Protein AF-A0A7X5IG40-F1 (afdb_monomer)

Nearest PDB structures (foldseek):
  6ctj-assembly1_A  TM=3.094E-01  e=6.401E+00  Homo sapiens

Sequence (106 aa):
MAVSSDLLRSAIARISSLPSIRMAPEALVEDVTLLAKVWPNEDDFAVAVASCCRALEQVASGKVTPDALVGSLDGWWSHHFQLRRAQGEKAVLRVVFRPREGYVEV

Secondary structure (DSSP, 8-state):
-PPPHHHHHHHHHHHHT-TTEE--HHHHHHHHHHHHHH--SHHHHHHHHHHHHHHHHHHHTT-S-PEEP-GGGTT-EEEEEESS--TT--EEEEEEEEEETTEEE-

pLDDT: mean 95.45, std 3.98, range [64.12, 98.56]

Structure (mmCIF, N/CA/C/O backbone):
data_AF-A0A7X5IG40-F1
#
_entry.id   AF-A0A7X5IG40-F1
#
loop_
_atom_site.group_PDB
_atom_site.id
_atom_site.type_symbol
_atom_site.label_atom_id
_atom_site.label_alt_id
_atom_site.label_comp_id
_atom_site.label_asym_id
_atom_site.label_entity_id
_atom_site.label_seq_id
_atom_site.pdbx_PDB_ins_code
_atom_site.Cartn_x
_atom_site.Cartn_y
_atom_site.Cartn_z
_atom_site.occupancy
_atom_site.B_iso_or_equiv
_atom_site.auth_seq_id
_atom_site.auth_comp_id
_atom_site.auth_asym_id
_atom_site.auth_atom_id
_atom_site.pdbx_PDB_model_num
ATOM 1 N N . MET A 1 1 ? 16.705 -5.972 -15.093 1.00 64.12 1 MET A N 1
ATOM 2 C CA . MET A 1 1 ? 17.643 -5.546 -14.032 1.00 64.12 1 MET A CA 1
ATOM 3 C C . MET A 1 1 ? 16.917 -5.673 -12.707 1.00 64.12 1 MET A C 1
ATOM 5 O O . MET A 1 1 ? 15.699 -5.680 -12.739 1.00 64.12 1 MET A O 1
ATOM 9 N N . ALA A 1 2 ? 17.613 -5.882 -11.593 1.00 86.44 2 ALA A N 1
ATOM 10 C CA . ALA A 1 2 ? 16.961 -5.872 -10.284 1.00 86.44 2 ALA A CA 1
ATOM 11 C C . ALA A 1 2 ? 16.783 -4.420 -9.819 1.00 86.44 2 ALA A C 1
ATOM 13 O O . ALA A 1 2 ? 17.652 -3.595 -10.101 1.00 86.44 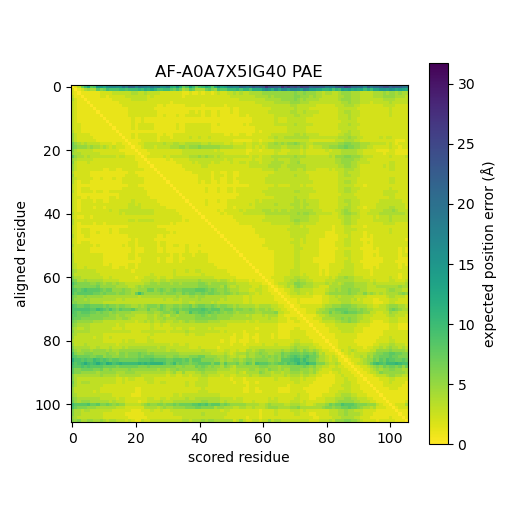2 ALA A O 1
ATOM 14 N N . VAL A 1 3 ? 15.689 -4.130 -9.113 1.00 95.94 3 VAL A N 1
ATOM 15 C CA . VAL A 1 3 ? 15.474 -2.830 -8.462 1.00 95.94 3 VAL A CA 1
ATOM 16 C C . VAL A 1 3 ? 16.595 -2.586 -7.452 1.00 95.94 3 VAL A C 1
ATOM 18 O O . VAL A 1 3 ? 16.929 -3.474 -6.663 1.00 95.94 3 VAL A O 1
ATOM 21 N N . SER A 1 4 ? 17.186 -1.394 -7.478 1.00 97.19 4 SER A N 1
ATOM 22 C CA . SER A 1 4 ? 18.269 -1.033 -6.564 1.00 97.19 4 SER A CA 1
ATOM 23 C C . SER A 1 4 ? 17.836 -1.027 -5.091 1.00 97.19 4 SER A C 1
ATOM 25 O O . SER A 1 4 ? 16.712 -0.669 -4.732 1.00 97.19 4 SER A O 1
ATOM 27 N N . SER A 1 5 ? 18.768 -1.369 -4.198 1.00 96.38 5 SER A N 1
ATOM 28 C CA . SER A 1 5 ? 18.527 -1.384 -2.748 1.00 96.38 5 SER A CA 1
ATOM 29 C C . SER A 1 5 ? 18.077 -0.029 -2.191 1.00 96.38 5 SER A C 1
ATOM 31 O O . SER A 1 5 ? 17.358 0.020 -1.193 1.00 96.38 5 SER A O 1
ATOM 33 N N . ASP A 1 6 ? 18.481 1.072 -2.825 1.00 97.69 6 ASP A N 1
ATOM 34 C CA . ASP A 1 6 ? 18.099 2.418 -2.400 1.00 97.69 6 ASP A CA 1
ATOM 35 C C . ASP A 1 6 ? 16.652 2.745 -2.777 1.00 97.69 6 ASP A C 1
ATOM 37 O O . ASP A 1 6 ? 15.932 3.327 -1.962 1.00 97.69 6 ASP A O 1
ATOM 41 N N . LEU A 1 7 ? 16.174 2.276 -3.935 1.00 97.69 7 LEU A N 1
ATOM 42 C CA . LEU A 1 7 ? 14.754 2.355 -4.280 1.00 97.69 7 LEU A CA 1
ATOM 43 C C . LEU A 1 7 ? 13.892 1.482 -3.367 1.00 97.69 7 LEU A C 1
ATOM 45 O O . LEU A 1 7 ? 12.824 1.928 -2.951 1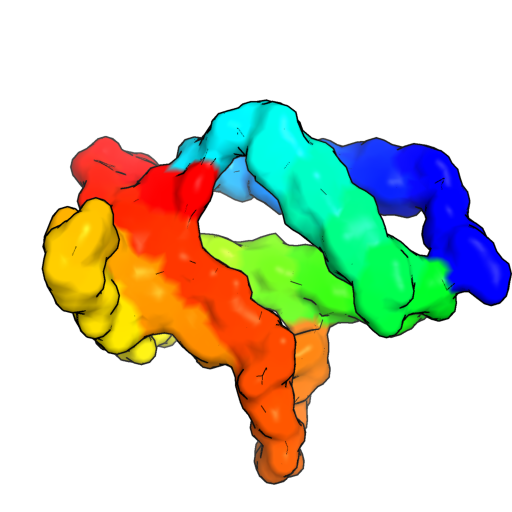.00 97.69 7 LEU A O 1
ATOM 49 N N . LEU A 1 8 ? 14.356 0.286 -2.988 1.00 98.38 8 LEU A N 1
ATOM 50 C CA . LEU A 1 8 ? 13.648 -0.553 -2.012 1.00 98.38 8 LEU A CA 1
ATOM 51 C C . LEU A 1 8 ? 13.510 0.163 -0.661 1.00 98.38 8 LEU A C 1
ATOM 53 O O . LEU A 1 8 ? 12.412 0.249 -0.111 1.00 98.38 8 LEU A O 1
ATOM 57 N N . ARG A 1 9 ? 14.605 0.740 -0.147 1.00 98.31 9 ARG A N 1
ATOM 58 C CA . ARG A 1 9 ? 14.589 1.522 1.101 1.00 98.31 9 ARG A CA 1
ATOM 59 C C . ARG A 1 9 ? 13.672 2.738 1.009 1.00 98.31 9 ARG A C 1
ATOM 61 O O . ARG A 1 9 ? 12.909 2.992 1.938 1.00 98.31 9 ARG A O 1
ATOM 68 N N . SER A 1 10 ? 13.715 3.463 -0.107 1.00 98.38 10 SER A N 1
ATOM 69 C CA . SER A 1 10 ? 12.838 4.611 -0.349 1.00 98.38 10 SER A CA 1
ATOM 70 C C . SER A 1 10 ? 11.361 4.204 -0.382 1.00 98.38 10 SER A C 1
ATOM 72 O O . SER A 1 10 ? 10.528 4.870 0.230 1.00 98.38 10 SER A O 1
ATOM 74 N N . ALA A 1 11 ? 11.032 3.078 -1.020 1.00 98.56 11 ALA A N 1
ATOM 75 C CA . ALA A 1 11 ? 9.674 2.546 -1.065 1.00 98.56 11 ALA A CA 1
ATOM 76 C C . ALA A 1 11 ? 9.152 2.159 0.328 1.00 98.56 11 ALA A C 1
ATOM 78 O O . ALA A 1 11 ? 8.047 2.560 0.695 1.00 98.56 11 ALA A O 1
ATOM 79 N N . ILE A 1 12 ? 9.966 1.456 1.125 1.00 98.50 12 ILE A N 1
ATOM 80 C CA . ILE A 1 12 ? 9.651 1.112 2.521 1.00 98.50 12 ILE A CA 1
ATOM 81 C C . ILE A 1 12 ? 9.403 2.384 3.337 1.00 98.50 12 ILE A C 1
ATOM 83 O O . ILE A 1 12 ? 8.373 2.506 4.000 1.00 98.50 12 ILE A O 1
ATOM 87 N N . ALA A 1 13 ? 10.308 3.364 3.261 1.00 98.25 13 ALA A N 1
ATOM 88 C CA . ALA A 1 13 ? 10.157 4.634 3.968 1.00 98.25 13 ALA A CA 1
ATOM 89 C C . ALA A 1 13 ? 8.864 5.358 3.557 1.00 98.25 13 ALA A C 1
ATOM 91 O O . ALA A 1 13 ? 8.110 5.827 4.406 1.00 98.25 13 ALA A O 1
ATOM 92 N N . ARG A 1 14 ? 8.556 5.389 2.258 1.00 98.25 14 ARG A N 1
ATOM 93 C CA . ARG A 1 14 ? 7.360 6.055 1.738 1.00 98.25 14 ARG A CA 1
ATOM 94 C C . ARG A 1 14 ? 6.072 5.399 2.236 1.00 98.25 14 ARG A C 1
ATOM 96 O O . ARG A 1 14 ? 5.192 6.104 2.718 1.00 98.25 14 ARG A O 1
ATOM 103 N N . ILE A 1 15 ? 5.965 4.073 2.159 1.00 97.94 15 ILE A N 1
ATOM 104 C CA . ILE A 1 15 ? 4.763 3.345 2.592 1.00 97.94 15 ILE A CA 1
ATOM 105 C C . ILE A 1 15 ? 4.606 3.394 4.121 1.00 97.94 15 ILE A C 1
ATOM 107 O O . ILE A 1 15 ? 3.516 3.683 4.612 1.00 97.94 15 ILE A O 1
ATOM 111 N N . SER A 1 16 ? 5.688 3.186 4.878 1.00 97.38 16 SER A N 1
ATOM 112 C CA . SER A 1 16 ? 5.659 3.243 6.351 1.00 97.38 16 SER A CA 1
ATOM 113 C C . SER A 1 16 ? 5.351 4.634 6.911 1.00 97.38 16 SER A C 1
ATOM 115 O O . SER A 1 16 ? 4.869 4.748 8.034 1.00 97.38 16 SER A O 1
ATOM 117 N N . SER A 1 17 ? 5.589 5.697 6.136 1.00 97.19 17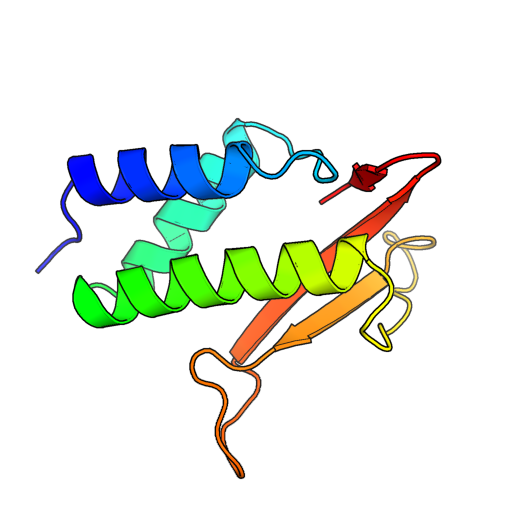 SER A N 1
ATOM 118 C CA . SER A 1 17 ? 5.325 7.075 6.565 1.00 97.19 17 SER A CA 1
ATOM 119 C C . SER A 1 17 ? 3.846 7.483 6.516 1.00 97.19 17 SER A C 1
ATOM 121 O O . SER A 1 17 ? 3.506 8.593 6.926 1.00 97.19 17 SER A O 1
ATOM 123 N N . LEU A 1 18 ? 2.954 6.615 6.023 1.00 97.31 18 LEU A N 1
ATOM 124 C CA . LEU A 1 18 ? 1.528 6.920 5.926 1.00 97.31 18 LEU A CA 1
ATOM 125 C C . LEU A 1 18 ? 0.890 6.984 7.332 1.00 97.31 18 LEU A C 1
ATOM 127 O O . LEU A 1 18 ? 0.788 5.962 8.014 1.00 97.31 18 LEU A O 1
ATOM 131 N N . PRO A 1 19 ? 0.404 8.157 7.782 1.00 94.00 19 PRO A N 1
ATOM 132 C CA . PRO A 1 19 ? 0.120 8.412 9.198 1.00 94.00 19 PRO A CA 1
ATOM 133 C C . PRO A 1 19 ? -1.033 7.577 9.764 1.00 94.00 19 PRO A C 1
ATOM 135 O O . PRO A 1 19 ? -1.026 7.233 10.948 1.00 94.00 19 PRO A O 1
ATOM 138 N N . SER A 1 20 ? -2.009 7.231 8.927 1.00 95.19 20 SER A N 1
ATOM 139 C CA . SER A 1 20 ? -3.207 6.475 9.310 1.00 95.19 20 SER A CA 1
ATOM 140 C C . SER A 1 20 ? -3.105 4.982 9.004 1.00 95.19 20 SER A C 1
ATOM 142 O O . SER A 1 20 ? -4.104 4.284 9.139 1.00 95.19 20 SER A O 1
ATOM 144 N N . ILE A 1 21 ? -1.933 4.485 8.600 1.00 97.75 21 ILE A N 1
ATOM 145 C CA . ILE A 1 21 ? -1.709 3.064 8.322 1.00 97.75 21 ILE A CA 1
ATOM 146 C C . ILE A 1 21 ? -0.833 2.457 9.419 1.00 97.75 21 ILE A C 1
ATOM 148 O O . ILE A 1 21 ? 0.126 3.073 9.888 1.00 97.75 21 ILE A O 1
ATOM 152 N N . ARG A 1 22 ? -1.170 1.246 9.855 1.00 97.06 22 ARG A N 1
ATOM 153 C CA . ARG A 1 22 ? -0.354 0.418 10.745 1.00 97.06 22 ARG A CA 1
ATOM 154 C C . ARG A 1 22 ? -0.137 -0.927 10.073 1.00 97.06 22 ARG A C 1
ATOM 156 O O . ARG A 1 22 ? -1.098 -1.542 9.634 1.00 97.06 22 ARG A O 1
ATOM 163 N N . MET A 1 23 ? 1.118 -1.344 9.997 1.00 95.50 23 MET A N 1
ATOM 164 C CA . MET A 1 23 ? 1.550 -2.580 9.351 1.00 95.50 23 MET A CA 1
ATOM 165 C C . MET A 1 23 ? 2.732 -3.163 10.118 1.00 95.50 23 MET A C 1
ATOM 167 O O . MET A 1 23 ? 3.500 -2.413 10.733 1.00 95.50 23 MET A O 1
ATOM 171 N N . ALA A 1 24 ? 2.886 -4.482 10.074 1.00 96.25 24 ALA A N 1
ATOM 172 C CA . ALA A 1 24 ? 4.066 -5.140 10.618 1.00 96.25 24 ALA A CA 1
ATOM 173 C C . ALA A 1 24 ? 5.305 -4.784 9.762 1.00 96.25 24 ALA A C 1
ATOM 175 O O . ALA A 1 24 ? 5.239 -4.906 8.534 1.00 96.25 24 ALA A O 1
ATOM 176 N N . PRO A 1 25 ? 6.429 -4.333 10.355 1.00 95.69 25 PRO A N 1
ATOM 177 C CA . PRO A 1 25 ? 7.619 -3.942 9.595 1.00 95.69 25 PRO A CA 1
ATOM 178 C C . PRO A 1 25 ? 8.149 -5.041 8.665 1.00 95.69 25 PRO A C 1
ATOM 180 O O . PRO A 1 25 ? 8.529 -4.764 7.530 1.00 95.69 25 PRO A O 1
ATOM 183 N N . GLU A 1 26 ? 8.151 -6.287 9.126 1.00 97.06 26 GLU A N 1
ATOM 184 C CA . GLU A 1 26 ? 8.573 -7.461 8.367 1.00 97.06 26 GLU A CA 1
ATOM 185 C C . GLU A 1 26 ? 7.674 -7.725 7.154 1.00 97.06 26 GLU A C 1
ATOM 187 O O . GLU A 1 26 ? 8.191 -7.960 6.061 1.00 97.06 26 GLU A O 1
ATOM 192 N N . ALA A 1 27 ? 6.355 -7.586 7.317 1.00 96.12 27 ALA A N 1
ATOM 193 C CA . ALA A 1 27 ? 5.391 -7.746 6.233 1.00 96.12 27 ALA A CA 1
ATOM 194 C C . ALA A 1 27 ? 5.572 -6.652 5.173 1.00 96.12 27 ALA A C 1
ATOM 196 O O . ALA A 1 27 ? 5.585 -6.942 3.981 1.00 96.12 27 ALA A O 1
ATOM 197 N N . LEU A 1 28 ? 5.829 -5.406 5.589 1.00 97.50 28 LEU A N 1
ATOM 198 C CA . LEU A 1 28 ? 6.127 -4.320 4.653 1.00 97.50 28 LEU A CA 1
ATOM 199 C C . LEU A 1 28 ? 7.385 -4.602 3.816 1.00 97.50 28 LEU A C 1
ATOM 201 O O . LEU A 1 28 ? 7.404 -4.357 2.608 1.00 97.50 28 LEU A O 1
ATOM 205 N N . VAL A 1 29 ? 8.459 -5.079 4.450 1.00 97.75 29 VAL A N 1
ATOM 206 C CA . VAL A 1 29 ? 9.702 -5.412 3.737 1.00 97.75 29 VAL A CA 1
ATOM 207 C C . VAL A 1 29 ? 9.462 -6.546 2.740 1.00 97.75 29 VAL A C 1
ATOM 209 O O . VAL A 1 29 ? 9.956 -6.481 1.609 1.00 97.75 29 VAL A O 1
ATOM 212 N N . GLU A 1 30 ? 8.694 -7.562 3.135 1.00 97.62 30 GLU A N 1
ATOM 213 C CA . GLU A 1 30 ? 8.298 -8.661 2.258 1.00 97.62 30 GLU A CA 1
ATOM 214 C C . GLU A 1 30 ? 7.478 -8.159 1.063 1.00 97.62 30 GLU A C 1
ATOM 216 O O . GLU A 1 30 ? 7.856 -8.424 -0.080 1.00 97.62 30 GLU A O 1
ATOM 221 N N . ASP A 1 31 ? 6.443 -7.354 1.301 1.00 97.12 31 ASP A N 1
ATOM 222 C CA . ASP A 1 31 ? 5.583 -6.796 0.257 1.00 97.12 31 ASP A CA 1
ATOM 223 C C . ASP A 1 31 ? 6.373 -5.948 -0.744 1.00 97.12 31 ASP A C 1
ATOM 225 O O . ASP A 1 31 ? 6.246 -6.136 -1.955 1.00 97.12 31 ASP A O 1
ATOM 229 N N . VAL A 1 32 ? 7.256 -5.057 -0.279 1.00 98.00 32 VAL A N 1
ATOM 230 C CA . VAL A 1 32 ? 8.104 -4.250 -1.177 1.00 98.00 32 VAL A CA 1
ATOM 231 C C . VAL A 1 32 ? 9.054 -5.137 -1.986 1.00 98.00 32 VAL A C 1
ATOM 233 O O . VAL A 1 32 ? 9.268 -4.898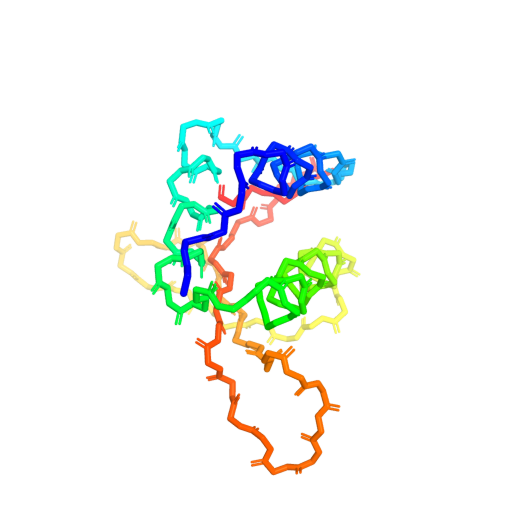 -3.178 1.00 98.00 32 VAL A O 1
ATOM 236 N N . THR A 1 33 ? 9.590 -6.193 -1.375 1.00 97.12 33 THR A N 1
ATOM 237 C CA . THR A 1 33 ? 10.438 -7.168 -2.073 1.00 97.12 33 THR A CA 1
ATOM 238 C C . THR A 1 33 ? 9.647 -7.933 -3.136 1.00 97.12 33 THR A C 1
ATOM 240 O O . THR A 1 33 ? 10.156 -8.174 -4.232 1.00 97.12 33 THR A O 1
ATOM 243 N N . LEU A 1 34 ? 8.395 -8.299 -2.851 1.00 96.62 34 LEU A N 1
ATOM 244 C CA . LEU A 1 34 ? 7.497 -8.941 -3.810 1.00 96.62 34 LEU A CA 1
ATOM 245 C C . LEU A 1 34 ? 7.139 -7.998 -4.964 1.00 96.62 34 LEU A C 1
ATOM 247 O O . LEU A 1 34 ? 7.220 -8.416 -6.119 1.00 96.62 34 LEU A O 1
ATOM 251 N N . LEU A 1 35 ? 6.845 -6.722 -4.690 1.00 97.00 35 LEU A N 1
ATOM 252 C CA . LEU A 1 35 ? 6.620 -5.714 -5.733 1.00 97.00 35 LEU A CA 1
ATOM 253 C C . LEU A 1 35 ? 7.817 -5.624 -6.690 1.00 97.00 35 LEU A C 1
ATOM 255 O O . LEU A 1 35 ? 7.627 -5.639 -7.904 1.00 97.00 35 LEU A O 1
ATOM 259 N N . ALA A 1 36 ? 9.045 -5.602 -6.166 1.00 97.94 36 ALA A N 1
ATOM 260 C CA . ALA A 1 36 ? 10.260 -5.554 -6.981 1.00 97.94 36 ALA A CA 1
ATOM 261 C C . ALA A 1 36 ? 10.502 -6.831 -7.805 1.00 97.94 36 ALA A C 1
ATOM 263 O O . ALA A 1 36 ? 11.115 -6.774 -8.871 1.00 97.94 36 ALA A O 1
ATOM 264 N N . LYS A 1 37 ? 10.020 -7.991 -7.339 1.00 96.31 37 LYS A N 1
ATOM 265 C CA . LYS A 1 37 ? 10.059 -9.241 -8.116 1.00 96.31 37 LYS A CA 1
ATOM 266 C C . LYS A 1 37 ? 9.058 -9.227 -9.270 1.00 96.31 37 LYS A C 1
ATOM 268 O O . LYS A 1 37 ? 9.380 -9.723 -10.346 1.00 96.31 37 LYS A O 1
ATOM 273 N N . VAL A 1 38 ? 7.860 -8.682 -9.048 1.00 95.75 38 VAL A N 1
ATOM 274 C CA . VAL A 1 38 ? 6.805 -8.601 -10.072 1.00 95.75 38 VAL A CA 1
ATOM 275 C C . VAL A 1 38 ? 7.129 -7.529 -11.115 1.00 95.75 38 VAL A C 1
ATOM 277 O O . VAL A 1 38 ? 6.985 -7.775 -12.311 1.00 95.75 38 VAL A O 1
ATOM 280 N N . TRP A 1 39 ? 7.620 -6.368 -10.677 1.00 96.00 39 TRP A N 1
ATOM 281 C CA . TRP A 1 39 ? 8.039 -5.257 -11.531 1.00 96.00 39 TRP A CA 1
ATOM 282 C C . TRP A 1 39 ? 9.535 -4.980 -11.339 1.00 96.00 39 TRP A C 1
ATOM 284 O O . TRP A 1 39 ? 9.903 -4.098 -10.569 1.00 96.00 39 TRP A O 1
ATOM 294 N N . PRO A 1 40 ? 10.422 -5.723 -12.026 1.00 95.75 40 PRO A N 1
ATOM 295 C CA . PRO A 1 40 ? 11.869 -5.553 -11.882 1.00 95.75 40 PRO A CA 1
ATOM 296 C C . PRO A 1 40 ? 12.405 -4.294 -12.584 1.00 95.75 40 PRO A C 1
ATOM 298 O O . PRO A 1 40 ? 13.538 -3.883 -12.3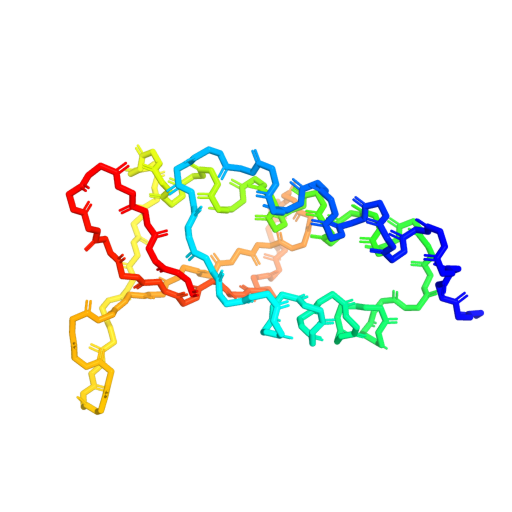45 1.00 95.75 40 PRO A O 1
ATOM 301 N N . ASN A 1 41 ? 11.619 -3.682 -13.474 1.00 96.25 41 ASN A N 1
ATOM 302 C CA . ASN A 1 41 ? 11.931 -2.371 -14.033 1.00 96.25 41 ASN A CA 1
ATOM 303 C C . ASN A 1 41 ? 11.653 -1.282 -12.983 1.00 96.25 41 ASN A C 1
ATOM 305 O O . ASN A 1 41 ? 10.580 -1.261 -12.385 1.00 96.25 41 ASN A O 1
ATOM 309 N N . GLU A 1 42 ? 12.610 -0.377 -12.773 1.00 97.00 42 GLU A N 1
ATOM 310 C CA . GLU A 1 42 ? 12.531 0.634 -11.712 1.00 97.00 42 GLU A CA 1
ATOM 311 C C . GLU A 1 42 ? 11.389 1.649 -11.914 1.00 97.00 42 GLU A C 1
ATOM 313 O O . GLU A 1 42 ? 10.782 2.065 -10.926 1.00 97.00 42 GLU A O 1
ATOM 318 N N . ASP A 1 43 ? 11.025 1.988 -13.156 1.00 95.50 43 ASP A N 1
ATOM 319 C CA . ASP A 1 43 ? 9.911 2.903 -13.443 1.00 95.50 43 ASP A CA 1
ATOM 320 C C . ASP A 1 43 ? 8.560 2.253 -13.120 1.00 95.50 43 ASP A C 1
ATOM 322 O O . ASP A 1 43 ? 7.692 2.863 -12.489 1.00 95.50 43 ASP A O 1
ATOM 326 N N . ASP A 1 44 ? 8.376 0.991 -13.516 1.00 95.12 44 ASP A N 1
ATOM 327 C CA . ASP A 1 44 ? 7.164 0.236 -13.191 1.00 95.12 44 ASP A CA 1
ATOM 328 C C . ASP A 1 44 ? 7.064 -0.059 -11.689 1.00 95.12 44 ASP A C 1
ATOM 330 O O . ASP A 1 44 ? 5.981 0.058 -11.110 1.00 95.12 44 ASP A O 1
ATOM 334 N N . PHE A 1 45 ? 8.189 -0.355 -11.032 1.00 97.69 45 PHE A N 1
ATOM 335 C CA . PHE A 1 45 ? 8.260 -0.489 -9.578 1.00 97.69 45 PHE A CA 1
ATOM 336 C C . PHE A 1 45 ? 7.856 0.809 -8.872 1.00 97.69 45 PHE A C 1
ATOM 338 O O . PHE A 1 45 ? 7.017 0.791 -7.970 1.00 97.69 45 PHE A O 1
ATOM 345 N N . ALA A 1 46 ? 8.395 1.953 -9.302 1.00 97.06 46 ALA A N 1
ATOM 346 C CA . ALA A 1 46 ? 8.055 3.251 -8.728 1.00 97.06 46 ALA A CA 1
ATOM 347 C C . ALA A 1 46 ? 6.555 3.563 -8.871 1.00 97.06 46 ALA A C 1
ATOM 349 O O . ALA A 1 46 ? 5.930 4.099 -7.949 1.00 97.06 46 ALA A O 1
ATOM 350 N N . VAL A 1 47 ? 5.953 3.178 -9.999 1.00 96.88 47 VAL A N 1
ATOM 351 C CA . VAL A 1 47 ? 4.508 3.292 -10.234 1.00 96.88 47 VAL A CA 1
ATOM 352 C C . VAL A 1 47 ? 3.718 2.352 -9.325 1.00 96.88 47 VAL A C 1
ATOM 354 O O . VAL A 1 47 ? 2.704 2.777 -8.766 1.00 96.88 47 VAL A O 1
ATOM 357 N N . ALA A 1 48 ? 4.180 1.116 -9.124 1.00 97.38 48 ALA A N 1
ATOM 358 C CA . ALA A 1 48 ? 3.565 0.170 -8.196 1.00 97.38 48 ALA A CA 1
ATOM 359 C C . ALA A 1 48 ? 3.544 0.723 -6.769 1.00 97.38 48 ALA A C 1
ATOM 361 O O . ALA A 1 48 ? 2.477 0.809 -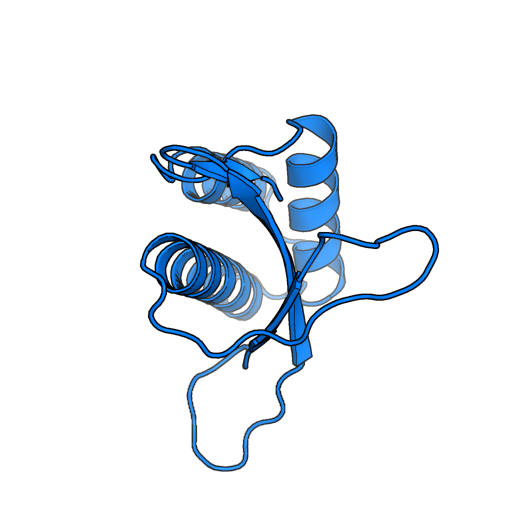6.162 1.00 97.38 48 ALA A O 1
ATOM 362 N N . VAL A 1 49 ? 4.686 1.209 -6.279 1.00 98.19 49 VAL A N 1
ATOM 363 C CA . VAL A 1 49 ? 4.806 1.834 -4.953 1.00 98.19 49 VAL A CA 1
ATOM 364 C C . VAL A 1 49 ? 3.873 3.040 -4.826 1.00 98.19 49 VAL A C 1
ATOM 366 O O . VAL A 1 49 ? 3.120 3.139 -3.858 1.00 98.19 49 VAL A O 1
ATOM 369 N N . ALA A 1 50 ? 3.863 3.942 -5.813 1.00 97.88 50 ALA A N 1
ATOM 370 C CA . ALA A 1 50 ? 2.988 5.112 -5.794 1.00 97.88 50 ALA A CA 1
ATOM 371 C C . ALA A 1 50 ? 1.497 4.731 -5.779 1.00 97.88 50 ALA A C 1
ATOM 373 O O . ALA A 1 50 ? 0.701 5.350 -5.067 1.00 97.88 50 ALA A O 1
ATOM 374 N N . SER A 1 51 ? 1.110 3.702 -6.536 1.00 97.12 51 SER A N 1
ATOM 375 C CA . SER A 1 51 ? -0.262 3.200 -6.545 1.00 97.12 51 SER A CA 1
ATOM 376 C C . SER A 1 51 ? -0.649 2.518 -5.235 1.00 97.12 51 SER A C 1
ATOM 378 O O . SER A 1 51 ? -1.779 2.728 -4.793 1.00 97.12 51 SER A O 1
ATOM 380 N N . CYS A 1 52 ? 0.266 1.794 -4.582 1.00 97.81 52 CYS A N 1
ATOM 381 C CA . CYS A 1 52 ? 0.055 1.253 -3.238 1.00 97.81 52 CYS A CA 1
ATOM 382 C C . CYS A 1 52 ? -0.176 2.372 -2.216 1.00 97.81 52 CYS A C 1
ATOM 384 O O . CYS A 1 52 ? -1.184 2.340 -1.515 1.00 97.81 52 CYS A O 1
ATOM 386 N N . CYS A 1 53 ? 0.679 3.403 -2.182 1.00 97.94 53 CYS A N 1
ATOM 387 C CA . CYS A 1 53 ? 0.492 4.548 -1.280 1.00 97.94 53 CYS A CA 1
ATOM 388 C C . CYS A 1 53 ? -0.884 5.197 -1.467 1.00 97.94 53 CYS A C 1
ATOM 390 O O . CYS A 1 53 ? -1.632 5.370 -0.509 1.00 97.94 53 CYS A O 1
ATOM 392 N N . ARG A 1 54 ? -1.257 5.477 -2.720 1.00 96.81 54 ARG A N 1
ATOM 393 C CA . ARG A 1 54 ? -2.562 6.058 -3.048 1.00 96.81 54 ARG A CA 1
ATOM 394 C C . ARG A 1 54 ? -3.721 5.157 -2.613 1.00 96.81 54 ARG A C 1
ATOM 396 O O . ARG A 1 54 ? -4.730 5.664 -2.130 1.00 96.81 54 ARG A O 1
ATOM 403 N N . ALA A 1 55 ? -3.629 3.847 -2.840 1.00 96.94 55 ALA A N 1
ATOM 404 C CA . ALA A 1 55 ? -4.678 2.906 -2.452 1.00 96.94 55 ALA A CA 1
ATOM 405 C C . ALA A 1 55 ? -4.841 2.853 -0.926 1.00 96.94 55 ALA A C 1
ATOM 407 O O . ALA A 1 55 ? -5.964 2.921 -0.433 1.00 96.94 55 ALA A O 1
ATOM 408 N N . LEU A 1 56 ? -3.731 2.824 -0.186 1.00 97.50 56 LEU A N 1
ATOM 409 C CA . LEU A 1 56 ? -3.721 2.862 1.276 1.00 97.50 56 LEU A CA 1
ATOM 410 C C . LEU A 1 56 ? -4.355 4.150 1.822 1.00 97.50 56 LEU A C 1
ATOM 412 O O . LEU A 1 56 ? -5.217 4.087 2.693 1.00 97.50 56 LEU A O 1
ATOM 416 N N . GLU A 1 57 ? -4.017 5.315 1.268 1.00 96.81 57 GLU A N 1
ATOM 417 C CA . GLU A 1 57 ? -4.648 6.592 1.640 1.00 96.81 57 GLU A CA 1
ATOM 418 C C . GLU A 1 57 ? -6.153 6.616 1.334 1.00 96.81 57 GLU A C 1
ATOM 420 O O . GLU A 1 57 ? -6.956 7.155 2.099 1.00 96.81 57 GLU A O 1
ATOM 425 N N . GLN A 1 58 ? -6.562 6.034 0.206 1.00 95.81 58 GLN A N 1
ATOM 426 C CA . GLN A 1 58 ? -7.968 5.942 -0.189 1.00 95.81 58 GLN A CA 1
ATOM 427 C C . GLN A 1 58 ? -8.769 5.041 0.748 1.00 95.81 58 GLN A C 1
ATOM 429 O O . GLN A 1 58 ? -9.879 5.405 1.138 1.00 95.81 58 GLN A O 1
ATOM 434 N N . VAL A 1 59 ? -8.182 3.914 1.145 1.00 96.19 59 VAL A N 1
ATOM 435 C CA . VAL A 1 59 ? -8.727 3.021 2.167 1.00 96.19 59 VAL A CA 1
ATOM 436 C C . VAL A 1 59 ? -8.837 3.749 3.509 1.00 96.19 59 VAL A C 1
ATOM 438 O O . VAL A 1 59 ? -9.923 3.804 4.079 1.00 96.19 59 VAL A O 1
ATOM 441 N N . ALA A 1 60 ? -7.760 4.386 3.980 1.00 95.62 60 ALA A N 1
ATOM 442 C CA . ALA A 1 60 ? -7.746 5.104 5.257 1.00 95.62 60 ALA A CA 1
ATOM 443 C C . ALA A 1 60 ? -8.727 6.282 5.317 1.00 95.62 60 ALA A C 1
ATOM 445 O O . ALA A 1 60 ? -9.253 6.595 6.380 1.00 95.62 60 ALA A O 1
ATOM 446 N N . SER A 1 61 ? -8.996 6.925 4.180 1.00 95.12 61 SER A N 1
ATOM 447 C CA . SER A 1 61 ? -9.962 8.026 4.082 1.00 95.12 61 SER A CA 1
ATOM 448 C C . SER A 1 61 ? -11.398 7.582 3.784 1.00 95.12 61 SER A C 1
ATOM 450 O O . SER A 1 61 ? -12.263 8.440 3.619 1.00 95.12 61 SER A O 1
ATOM 452 N N . GLY A 1 62 ? -11.668 6.274 3.684 1.00 93.69 62 GLY A N 1
ATOM 453 C CA . GLY A 1 62 ? -13.005 5.748 3.389 1.00 93.69 62 GLY A CA 1
ATOM 454 C C . GLY A 1 62 ? -13.528 6.114 1.994 1.00 93.69 62 GLY A C 1
ATOM 455 O O . GLY A 1 62 ? -14.733 6.133 1.769 1.00 93.69 62 GLY A O 1
ATOM 456 N N . LYS A 1 63 ? -12.638 6.433 1.044 1.00 93.00 63 LYS A N 1
ATOM 457 C CA . LYS A 1 63 ? -12.989 6.888 -0.317 1.00 93.00 63 LYS A CA 1
ATOM 458 C C . LYS A 1 63 ? -13.187 5.750 -1.319 1.00 93.00 63 LYS A C 1
ATOM 460 O O . LYS A 1 63 ? -13.298 5.999 -2.520 1.00 93.00 63 LYS A O 1
ATOM 465 N N . VAL A 1 64 ? -13.171 4.510 -0.852 1.00 92.31 64 VAL A N 1
ATOM 466 C CA . VAL A 1 64 ? -13.333 3.307 -1.672 1.00 92.31 64 VAL A CA 1
ATOM 467 C C . VAL A 1 64 ? -14.435 2.446 -1.088 1.00 92.31 64 VAL A C 1
ATOM 469 O O . VAL A 1 64 ? -14.677 2.485 0.115 1.00 92.31 64 VAL A O 1
ATOM 472 N N . THR A 1 65 ? -15.086 1.665 -1.943 1.00 91.00 65 THR A N 1
ATOM 473 C CA . THR A 1 65 ? -16.022 0.618 -1.531 1.00 91.00 65 THR A CA 1
ATOM 474 C C . THR A 1 65 ? -15.246 -0.696 -1.466 1.00 91.00 65 THR A C 1
ATOM 476 O O . THR A 1 65 ? -14.871 -1.211 -2.521 1.00 91.00 65 THR A O 1
ATOM 479 N N . PRO A 1 66 ? -14.905 -1.192 -0.267 1.00 93.44 66 PRO A N 1
ATOM 480 C CA . PRO A 1 66 ? -14.197 -2.452 -0.123 1.00 93.44 66 PRO A CA 1
ATOM 481 C C . PRO A 1 66 ? -15.155 -3.644 -0.063 1.00 93.44 66 PRO A C 1
ATOM 483 O O . PRO A 1 66 ? -16.326 -3.503 0.286 1.00 93.44 66 PRO A O 1
ATOM 486 N N . ASP A 1 67 ? -14.608 -4.828 -0.315 1.00 96.50 67 ASP A N 1
ATOM 487 C CA . ASP A 1 67 ? -15.307 -6.101 -0.173 1.00 96.50 67 ASP A CA 1
ATOM 488 C C . ASP A 1 67 ? -14.941 -6.745 1.166 1.00 96.50 67 ASP A C 1
ATOM 490 O O . ASP A 1 67 ? -13.756 -6.881 1.486 1.00 96.50 67 ASP A O 1
ATOM 494 N N . ALA A 1 68 ? -15.939 -7.151 1.951 1.00 96.81 68 ALA A N 1
ATOM 495 C CA . ALA A 1 68 ? -15.708 -7.872 3.200 1.00 96.81 68 ALA A CA 1
ATOM 496 C C . ALA A 1 68 ? -15.114 -9.264 2.925 1.00 96.81 68 ALA A C 1
ATOM 498 O O . ALA A 1 68 ? -15.550 -9.970 2.013 1.00 96.81 68 ALA A O 1
ATOM 499 N N . LEU A 1 69 ? -14.124 -9.661 3.725 1.00 97.06 69 LEU A N 1
ATOM 500 C CA . LEU A 1 69 ? -13.562 -11.009 3.708 1.00 97.06 69 LEU A CA 1
ATOM 501 C C . LEU A 1 69 ? -14.312 -11.916 4.687 1.00 97.06 69 LEU A C 1
ATOM 503 O O . LEU A 1 69 ? -14.941 -11.441 5.631 1.00 97.06 69 LEU A O 1
ATOM 507 N N . VAL A 1 70 ? -14.248 -13.224 4.432 1.00 94.88 70 VAL A N 1
ATOM 508 C CA . VAL A 1 70 ? -14.995 -14.247 5.175 1.00 94.88 70 VAL A CA 1
ATOM 509 C C . VAL A 1 70 ? -14.079 -15.315 5.779 1.00 94.88 70 VAL A C 1
ATOM 511 O O . VAL A 1 70 ? -12.957 -15.532 5.313 1.00 94.88 70 VAL A O 1
ATOM 514 N N . GLY A 1 71 ? -14.578 -16.032 6.785 1.00 94.12 71 GLY A N 1
ATOM 515 C CA . GLY A 1 71 ? -13.920 -17.186 7.394 1.00 94.12 71 GLY A CA 1
ATOM 516 C C . GLY A 1 71 ? -12.827 -16.769 8.376 1.00 94.12 71 GLY A C 1
ATOM 517 O O . GLY A 1 71 ? -13.064 -15.997 9.299 1.00 94.12 71 GLY A O 1
ATOM 518 N N . SER A 1 72 ? -11.596 -17.254 8.183 1.00 94.25 72 SER A N 1
ATOM 519 C CA . SER A 1 72 ? -10.466 -16.901 9.062 1.00 94.25 72 SER A CA 1
ATOM 520 C C . SER A 1 72 ? -10.084 -15.415 9.015 1.00 94.25 72 SER A C 1
ATOM 522 O O . SER A 1 72 ? -9.271 -14.970 9.820 1.00 94.25 72 SER A O 1
ATOM 524 N N . LEU A 1 73 ? -10.638 -14.664 8.059 1.00 94.19 73 LEU A N 1
ATOM 525 C CA . LEU A 1 73 ? -10.440 -13.229 7.877 1.00 94.19 73 LEU A CA 1
ATOM 526 C C . LEU A 1 73 ? -11.721 -12.427 8.159 1.00 94.19 73 LEU A C 1
ATOM 528 O O . LEU A 1 73 ? -11.833 -11.291 7.708 1.00 94.19 73 LEU A O 1
ATOM 532 N N . ASP A 1 74 ? -12.678 -12.978 8.910 1.00 95.25 74 ASP A N 1
ATOM 533 C CA . ASP A 1 74 ? -13.852 -12.219 9.347 1.00 95.25 74 ASP A CA 1
ATOM 534 C C . ASP A 1 74 ? -13.434 -10.907 10.045 1.00 95.25 74 ASP A C 1
ATOM 536 O O . ASP A 1 74 ? -12.535 -10.864 10.893 1.00 95.25 74 ASP A O 1
ATOM 540 N N . GLY A 1 75 ? -14.079 -9.806 9.649 1.00 94.56 75 GLY A N 1
ATOM 541 C CA . GLY A 1 75 ? -13.749 -8.450 10.102 1.00 94.56 75 GLY A CA 1
ATOM 542 C C . GLY A 1 75 ? -12.630 -7.759 9.312 1.00 94.56 75 GLY A C 1
ATOM 543 O O . GLY A 1 75 ? -12.353 -6.585 9.568 1.00 94.56 75 GLY A O 1
ATOM 544 N N . TRP A 1 76 ? -12.016 -8.445 8.347 1.00 97.75 76 TRP A N 1
ATOM 545 C CA . TRP A 1 76 ? -11.125 -7.848 7.356 1.00 97.75 76 TRP A CA 1
ATOM 546 C C . TRP A 1 76 ? -11.869 -7.517 6.065 1.00 97.75 76 TRP A C 1
ATOM 548 O O . TRP A 1 76 ? -12.947 -8.028 5.767 1.00 97.75 76 TRP A O 1
ATOM 558 N N . TRP A 1 77 ? -11.253 -6.646 5.286 1.00 98.06 77 TRP A N 1
ATOM 559 C CA . TRP A 1 77 ? -11.774 -6.086 4.056 1.00 98.06 77 TRP A CA 1
ATOM 560 C C . TRP A 1 77 ? -10.698 -6.140 2.984 1.00 98.06 77 TRP A C 1
ATOM 562 O O . TRP A 1 77 ? -9.504 -6.209 3.278 1.00 98.06 77 TRP A O 1
ATOM 572 N N . SER A 1 78 ? -11.111 -6.087 1.725 1.00 97.50 78 SER A N 1
ATOM 573 C CA . SER A 1 78 ? -10.194 -6.023 0.601 1.00 97.50 78 SER A CA 1
ATOM 574 C C . SER A 1 78 ? -10.573 -4.928 -0.381 1.00 97.50 78 SER A C 1
ATOM 576 O O . SER A 1 78 ? -11.746 -4.647 -0.614 1.00 97.50 78 SER A O 1
ATOM 578 N N . HIS A 1 79 ? -9.559 -4.296 -0.962 1.00 97.31 79 HIS A N 1
ATOM 579 C CA . HIS A 1 79 ? -9.731 -3.311 -2.017 1.00 97.31 79 HIS A CA 1
ATOM 580 C C . HIS A 1 79 ? -8.773 -3.619 -3.166 1.00 97.31 79 HIS A C 1
ATOM 582 O O . HIS A 1 79 ? -7.553 -3.551 -3.002 1.00 97.31 79 HIS A O 1
ATOM 588 N N . HIS A 1 80 ? -9.332 -3.964 -4.326 1.00 96.81 80 HIS A N 1
ATOM 589 C CA . HIS A 1 80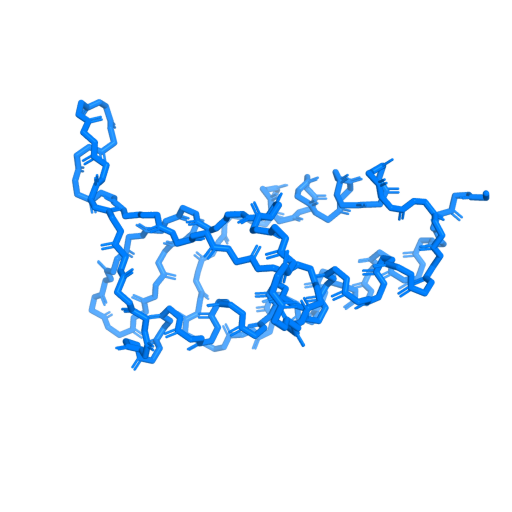 ? -8.574 -4.171 -5.556 1.00 96.81 80 HIS A CA 1
ATOM 590 C C . HIS A 1 80 ? -8.356 -2.842 -6.277 1.00 96.81 80 HIS A C 1
ATOM 592 O O . HIS A 1 80 ? -9.271 -2.028 -6.400 1.00 96.81 80 HIS A O 1
ATOM 598 N N . PHE A 1 81 ? -7.151 -2.633 -6.798 1.00 95.75 81 PHE A N 1
ATOM 599 C CA . PHE A 1 81 ? -6.797 -1.408 -7.500 1.00 95.75 81 PHE A CA 1
ATOM 600 C C . PHE A 1 81 ? -5.870 -1.668 -8.688 1.00 95.75 81 PHE A C 1
ATOM 602 O O . PHE A 1 81 ? -5.167 -2.675 -8.786 1.00 95.75 81 PHE A O 1
ATOM 609 N N . GLN A 1 82 ? -5.908 -0.737 -9.637 1.00 95.38 82 GLN A N 1
ATOM 610 C CA . GLN A 1 82 ? -5.075 -0.769 -10.833 1.00 95.38 82 GLN A CA 1
ATOM 611 C C . GLN A 1 82 ? -3.665 -0.257 -10.521 1.00 95.38 82 GLN A C 1
ATOM 613 O O . GLN A 1 82 ? -3.503 0.706 -9.760 1.00 95.38 82 GLN A O 1
ATOM 618 N N . LEU A 1 83 ? -2.666 -0.845 -11.187 1.00 94.12 83 LEU A N 1
ATOM 619 C CA . LEU A 1 83 ? -1.287 -0.349 -11.182 1.00 94.12 83 LEU A CA 1
ATOM 620 C C . LEU A 1 83 ? -1.215 1.070 -11.764 1.00 94.12 83 LEU A C 1
ATOM 622 O O . LEU A 1 83 ? -0.609 1.960 -11.171 1.00 94.12 83 LEU A O 1
ATOM 626 N N . ARG A 1 84 ? -1.880 1.295 -12.901 1.00 92.44 84 ARG A N 1
ATOM 627 C CA . ARG A 1 84 ? -2.044 2.602 -13.547 1.00 92.44 84 ARG A CA 1
ATOM 628 C C . ARG A 1 84 ? -3.534 2.899 -13.637 1.00 92.44 84 ARG A C 1
ATOM 630 O O . ARG A 1 84 ? -4.298 2.058 -14.097 1.00 92.44 84 ARG A O 1
ATOM 637 N N . ARG A 1 85 ? -3.957 4.080 -13.180 1.00 87.25 85 ARG A N 1
ATOM 638 C CA . ARG A 1 85 ? -5.360 4.493 -13.302 1.00 87.25 85 ARG A CA 1
ATOM 639 C C . ARG A 1 85 ? -5.669 4.827 -14.754 1.00 87.25 85 ARG A C 1
ATOM 641 O O . ARG A 1 85 ? -5.315 5.908 -15.213 1.00 87.25 85 ARG A O 1
ATOM 648 N N . ALA A 1 86 ? -6.336 3.915 -15.443 1.00 89.12 86 ALA A N 1
ATOM 649 C CA . ALA A 1 86 ? -6.839 4.139 -16.789 1.00 89.12 86 ALA A CA 1
ATOM 650 C C . ALA A 1 86 ? -8.099 3.305 -17.043 1.00 89.12 86 ALA A C 1
ATOM 652 O O . ALA A 1 86 ? -8.331 2.260 -16.427 1.00 89.12 86 ALA A O 1
ATOM 653 N N . GLN A 1 87 ? -8.950 3.801 -17.939 1.00 87.25 87 GLN A N 1
ATOM 654 C CA . GLN A 1 87 ? -10.164 3.097 -18.332 1.00 87.25 87 GLN A CA 1
ATOM 655 C C . GLN A 1 87 ? -9.797 1.798 -19.060 1.00 87.25 87 GLN A C 1
ATOM 657 O O . GLN A 1 87 ? -8.972 1.807 -19.965 1.00 87.25 87 GLN A O 1
ATOM 662 N N . GLY A 1 88 ? -10.417 0.685 -18.659 1.00 87.62 88 GLY A N 1
ATOM 663 C CA . GLY A 1 88 ? -10.161 -0.638 -19.238 1.00 87.62 88 GLY A CA 1
ATOM 664 C C . GLY A 1 88 ? 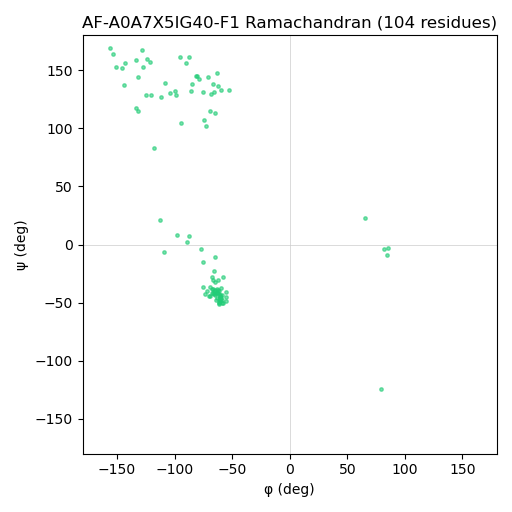-8.969 -1.393 -18.636 1.00 87.62 88 GLY A C 1
ATOM 665 O O . GLY A 1 88 ? -8.832 -2.586 -18.897 1.00 87.62 88 GLY A O 1
ATOM 666 N N . GLU A 1 89 ? -8.154 -0.754 -17.791 1.00 90.00 89 GLU A N 1
ATOM 667 C CA . GLU A 1 89 ? -7.055 -1.435 -17.098 1.00 90.00 89 GLU A CA 1
ATOM 668 C C . GLU A 1 89 ? -7.564 -2.399 -16.023 1.00 90.00 89 GLU A C 1
ATOM 670 O O . GLU A 1 89 ? -8.541 -2.132 -15.313 1.00 90.00 89 GLU A O 1
ATOM 675 N N . LYS A 1 90 ? -6.871 -3.526 -15.858 1.00 90.94 90 LYS A N 1
ATOM 676 C CA . LYS A 1 90 ? -7.230 -4.512 -14.833 1.00 90.94 90 LYS A CA 1
ATOM 677 C C . LYS A 1 90 ? -6.738 -4.072 -13.457 1.00 90.94 90 LYS A C 1
ATOM 679 O O . LYS A 1 90 ? -5.637 -3.543 -13.302 1.00 90.94 90 LYS A O 1
ATOM 684 N N . ALA A 1 91 ? -7.544 -4.342 -12.434 1.00 93.00 91 ALA A N 1
ATOM 685 C CA . ALA A 1 91 ? -7.077 -4.277 -11.058 1.00 93.00 91 ALA A CA 1
ATOM 686 C C . ALA A 1 91 ? -6.185 -5.498 -10.786 1.00 93.00 91 ALA A C 1
ATOM 688 O O . ALA A 1 91 ? -6.669 -6.626 -10.739 1.00 93.00 91 ALA A O 1
ATOM 689 N N . VAL A 1 92 ? -4.877 -5.265 -10.685 1.00 94.62 92 VAL A N 1
ATOM 690 C CA . VAL A 1 92 ? -3.844 -6.310 -10.534 1.00 94.62 92 VAL A CA 1
ATOM 691 C C . VAL A 1 92 ? -3.221 -6.328 -9.139 1.00 94.62 92 VAL A C 1
ATOM 693 O O . VAL A 1 92 ? -2.435 -7.216 -8.829 1.00 94.62 92 VAL A O 1
ATOM 696 N N . LEU A 1 93 ? -3.568 -5.352 -8.301 1.00 96.06 93 LEU A N 1
ATOM 697 C CA . LEU A 1 93 ? -3.107 -5.225 -6.924 1.00 96.06 93 LEU A CA 1
ATOM 698 C C . LEU A 1 93 ? -4.301 -5.233 -5.971 1.00 96.06 93 LEU A C 1
ATOM 700 O O . LEU A 1 93 ? -5.425 -4.892 -6.353 1.00 96.06 93 LEU A O 1
ATOM 704 N N . ARG A 1 94 ? -4.045 -5.599 -4.714 1.00 96.06 94 ARG A N 1
ATOM 705 C CA . ARG A 1 94 ? -5.047 -5.635 -3.650 1.00 96.06 94 ARG A CA 1
ATOM 706 C C . ARG A 1 94 ? -4.426 -5.219 -2.325 1.00 96.06 94 ARG A C 1
ATOM 708 O O . ARG A 1 94 ? -3.345 -5.687 -1.997 1.00 96.06 94 ARG A O 1
ATOM 715 N N . VAL A 1 95 ? -5.136 -4.394 -1.562 1.00 96.12 95 VAL A N 1
ATOM 716 C CA . VAL A 1 95 ? -4.876 -4.205 -0.129 1.00 96.12 95 VAL A CA 1
ATOM 717 C C . VAL A 1 95 ? -5.878 -5.056 0.641 1.00 96.12 95 VAL A C 1
ATOM 719 O O . VAL A 1 95 ? -7.072 -5.011 0.339 1.00 96.12 95 VAL A O 1
ATOM 722 N N . VAL A 1 96 ? -5.397 -5.824 1.616 1.00 96.94 96 VAL A N 1
ATOM 723 C CA . VAL A 1 96 ? -6.224 -6.463 2.647 1.00 96.94 96 VAL A CA 1
ATOM 724 C C . VAL A 1 96 ? -6.038 -5.656 3.920 1.00 96.94 96 VAL A C 1
ATOM 726 O O . VAL A 1 96 ? -4.914 -5.310 4.248 1.00 96.94 96 VAL A O 1
ATOM 729 N N . PHE A 1 97 ? -7.126 -5.276 4.579 1.00 97.31 97 PHE A N 1
ATOM 730 C CA . PHE A 1 97 ? -7.048 -4.343 5.694 1.00 97.31 97 PHE A CA 1
ATOM 731 C C . PHE A 1 97 ? -8.191 -4.515 6.686 1.00 97.31 97 PHE A C 1
ATOM 733 O O . PHE A 1 97 ? -9.232 -5.099 6.381 1.00 97.31 97 PHE A O 1
ATOM 740 N N . ARG A 1 98 ? -8.019 -3.943 7.872 1.00 97.00 98 ARG A N 1
ATOM 741 C CA . ARG A 1 98 ? -9.023 -3.894 8.926 1.00 97.00 98 ARG A CA 1
ATOM 742 C C . ARG A 1 98 ? -9.109 -2.479 9.503 1.00 97.00 98 ARG A C 1
ATOM 744 O O . ARG A 1 98 ? -8.133 -1.986 10.070 1.00 97.00 98 ARG A O 1
ATOM 751 N N . PRO A 1 99 ? -10.263 -1.800 9.378 1.00 94.62 99 PRO A N 1
ATOM 752 C CA . PRO A 1 99 ? -10.475 -0.509 10.021 1.00 94.62 99 PRO A CA 1
ATOM 753 C C . PRO A 1 99 ? -10.393 -0.626 11.546 1.00 94.62 99 PRO A C 1
ATOM 755 O O . PRO A 1 99 ? -10.968 -1.541 12.143 1.00 94.62 99 PRO A O 1
ATOM 758 N N . ARG A 1 100 ? -9.703 0.321 12.178 1.00 95.69 100 ARG A N 1
ATOM 759 C CA . ARG A 1 100 ? -9.598 0.493 13.630 1.00 95.69 100 ARG A CA 1
ATOM 760 C C . ARG A 1 100 ? -9.949 1.932 13.997 1.00 95.69 100 ARG A C 1
ATOM 762 O O . ARG A 1 100 ? -10.046 2.806 13.138 1.00 95.69 100 ARG A O 1
ATOM 769 N N . GLU A 1 101 ? -10.158 2.191 15.282 1.00 92.81 101 GLU A N 1
ATOM 770 C CA . GLU A 1 101 ? -10.383 3.557 15.747 1.00 92.81 101 GLU A CA 1
ATOM 771 C C . GLU A 1 101 ? -9.116 4.398 15.513 1.00 92.81 101 GLU A C 1
ATOM 773 O O . GLU A 1 101 ? -8.060 4.138 16.089 1.00 92.81 101 GLU A O 1
ATOM 778 N N . GLY A 1 102 ? -9.207 5.374 14.607 1.00 91.94 102 GLY A N 1
ATOM 779 C CA . GLY A 1 102 ? -8.121 6.304 14.286 1.00 91.94 102 GLY A CA 1
ATOM 780 C C . GLY A 1 102 ? -7.051 5.799 13.306 1.00 91.94 102 GLY A C 1
ATOM 781 O O . GLY A 1 102 ? -6.172 6.581 12.943 1.00 91.94 102 GLY A O 1
ATOM 782 N N . TYR A 1 103 ? -7.099 4.541 12.849 1.00 96.25 103 TYR A N 1
ATOM 783 C CA . TYR A 1 103 ? -6.144 4.006 11.866 1.00 96.25 103 TYR A CA 1
ATOM 784 C C . TYR A 1 103 ? -6.694 2.807 11.079 1.00 96.25 103 TYR A C 1
ATOM 786 O O . TYR A 1 103 ? -7.725 2.230 11.413 1.00 96.25 103 TYR A O 1
ATOM 794 N N . VAL A 1 104 ? -5.977 2.413 10.031 1.00 97.12 104 VAL A N 1
ATOM 795 C CA . VAL A 1 104 ? -6.196 1.177 9.280 1.00 97.12 104 VAL A CA 1
ATOM 796 C C . VAL A 1 104 ? -5.031 0.234 9.524 1.00 97.12 104 VAL A C 1
ATOM 798 O O . VAL A 1 104 ? -3.871 0.605 9.352 1.00 97.12 104 VAL A O 1
ATOM 801 N N . GLU A 1 105 ? -5.359 -0.980 9.941 1.00 97.50 105 GLU A N 1
ATOM 802 C CA . GLU A 1 105 ? -4.430 -2.097 10.048 1.00 97.50 105 GLU A CA 1
ATOM 803 C C . GLU A 1 105 ? -4.346 -2.803 8.693 1.00 97.50 105 GLU A C 1
ATOM 805 O O . GLU A 1 105 ? -5.384 -3.061 8.077 1.00 97.50 105 GLU A O 1
ATOM 810 N N . VAL A 1 106 ? -3.130 -3.075 8.229 1.00 94.94 106 VAL A N 1
ATOM 811 C CA . VAL A 1 106 ? -2.825 -3.781 6.977 1.00 94.94 106 VAL A CA 1
ATOM 812 C C . VAL A 1 106 ? -1.944 -4.971 7.302 1.00 94.94 106 VAL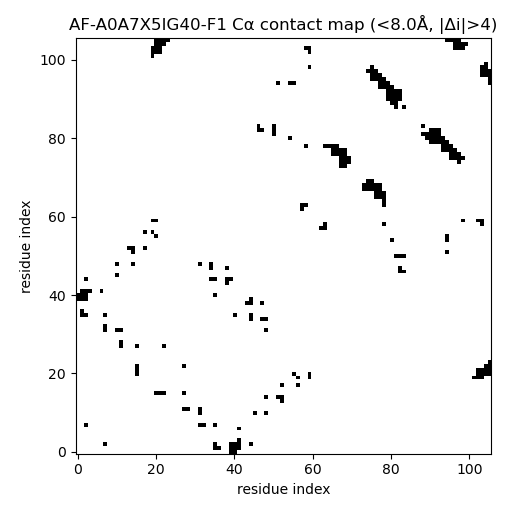 A C 1
ATOM 814 O O . VAL A 1 106 ? -0.934 -4.759 8.015 1.00 94.94 106 VAL A O 1
#

Mean predicted aligned error: 2.91 Å

Radius of gyration: 13.84 Å; Cα contacts (8 Å, |Δi|>4): 146; chains: 1; bounding box: 34×26×35 Å

Solvent-accessible surface area (backbone atoms only — not comparable to full-atom values): 6051 Å² total; per-residue (Å²): 108,78,53,51,72,66,57,52,53,50,48,50,52,59,56,70,63,41,87,42,58,44,64,54,70,70,58,50,54,49,51,54,53,50,46,35,68,78,30,28,49,59,70,58,26,53,40,43,50,53,35,50,47,52,50,53,54,32,56,61,67,65,75,56,89,63,45,77,43,69,75,100,40,58,80,28,31,34,42,75,37,41,60,59,93,53,91,90,56,64,61,80,43,71,50,59,35,30,86,51,95,89,34,26,40,78

Foldseek 3Di:
DFADPVLLVVLLCLQVPLPQEDEDSVVSSVVLNVLRVVPRDHVLSVLQSVFNSVVQVCVSVVVDDWAADDDPRHQKTKDFDFSDDDPPGDRPDMDIWHDDVRHIYD